Protein AF-A0A5C9AGF7-F1 (afdb_monomer)

Organism: Escherichia coli (NCBI:txid562)

pLDDT: mean 79.38, std 12.12, range [49.62, 96.0]

Mean predicted aligned error: 11.27 Å

Structure (mmCIF, N/CA/C/O backbone):
data_AF-A0A5C9AGF7-F1
#
_entry.id   AF-A0A5C9AGF7-F1
#
loop_
_atom_site.group_PDB
_atom_site.id
_atom_site.type_symbol
_atom_site.label_atom_id
_atom_site.label_alt_id
_atom_site.label_comp_id
_atom_site.label_asym_id
_atom_site.label_entity_id
_atom_site.label_seq_id
_atom_site.pdbx_PDB_ins_code
_atom_site.Cartn_x
_atom_site.Cartn_y
_atom_site.Cartn_z
_atom_site.occupancy
_atom_site.B_iso_or_equiv
_atom_site.auth_seq_id
_atom_site.auth_comp_id
_atom_site.auth_asym_id
_atom_site.auth_atom_id
_atom_site.pdbx_PDB_model_num
ATOM 1 N N . MET A 1 1 ? -40.758 25.478 24.927 1.00 56.16 1 MET A N 1
ATOM 2 C CA . MET A 1 1 ? -39.816 24.457 24.417 1.00 56.16 1 MET A CA 1
ATOM 3 C C . MET A 1 1 ? -38.746 24.218 25.472 1.00 56.16 1 MET A C 1
ATOM 5 O O . MET A 1 1 ? -38.032 25.147 25.831 1.00 56.16 1 MET A O 1
ATOM 9 N N . ASN A 1 2 ? -38.716 23.024 26.066 1.00 68.19 2 ASN A N 1
ATOM 10 C CA . ASN A 1 2 ? -37.863 22.737 27.221 1.00 68.19 2 ASN A CA 1
ATOM 11 C C . ASN A 1 2 ? -36.392 22.760 26.800 1.00 68.19 2 ASN A C 1
ATOM 13 O O . ASN A 1 2 ? -36.006 21.998 25.919 1.00 68.19 2 ASN A O 1
ATOM 17 N N . LYS A 1 3 ? -35.562 23.593 27.442 1.00 69.81 3 LYS A N 1
ATOM 18 C CA . LYS A 1 3 ? -34.118 23.700 27.146 1.00 69.81 3 LYS A CA 1
ATOM 19 C C . LYS A 1 3 ? -33.435 22.323 27.131 1.00 69.81 3 LYS A C 1
ATOM 21 O O . LYS A 1 3 ? -32.606 22.060 26.273 1.00 69.81 3 LYS A O 1
ATOM 26 N N . LYS A 1 4 ? -33.881 21.404 27.998 1.00 73.12 4 LYS A N 1
ATOM 27 C CA . LYS A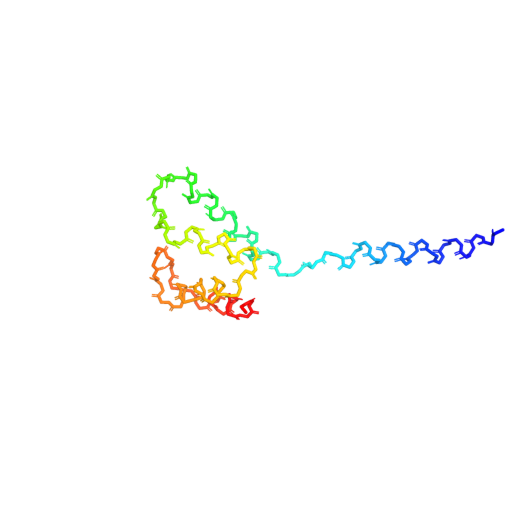 1 4 ? -33.443 19.997 28.041 1.00 73.12 4 LYS A CA 1
ATOM 28 C C . LYS A 1 4 ? -33.707 19.228 26.736 1.00 73.12 4 LYS A C 1
ATOM 30 O O . LYS A 1 4 ? -32.852 18.464 26.313 1.00 73.12 4 LYS A O 1
ATOM 35 N N . LEU A 1 5 ? -34.847 19.461 26.083 1.00 73.44 5 LEU A N 1
ATOM 36 C CA . LEU A 1 5 ? -35.188 18.839 24.799 1.00 73.44 5 LEU A CA 1
ATOM 37 C C . LEU A 1 5 ? -34.300 19.387 23.670 1.00 73.44 5 LEU A C 1
ATOM 39 O O . LEU A 1 5 ? -33.836 18.621 22.837 1.00 73.44 5 LEU A O 1
ATOM 43 N N . MET A 1 6 ? -33.981 20.685 23.693 1.00 73.25 6 MET A N 1
ATOM 44 C CA . MET A 1 6 ? -33.079 21.318 22.720 1.00 73.25 6 MET A CA 1
ATOM 45 C C . MET A 1 6 ? -31.636 20.787 22.817 1.00 73.25 6 MET A C 1
ATOM 47 O O . MET A 1 6 ? -31.008 20.533 21.792 1.00 73.25 6 MET A O 1
ATOM 51 N N . TYR A 1 7 ? -31.123 20.563 24.033 1.00 78.12 7 TYR A N 1
ATOM 52 C CA . TYR A 1 7 ? -29.778 20.004 24.230 1.00 78.12 7 TYR A CA 1
ATOM 53 C C . TYR A 1 7 ? -29.654 18.556 23.745 1.00 78.12 7 TYR A C 1
ATOM 55 O O . TYR A 1 7 ? -28.623 18.196 23.185 1.00 78.12 7 TYR A O 1
ATOM 63 N N . ILE A 1 8 ? -30.702 17.741 23.901 1.00 80.00 8 ILE A N 1
ATOM 64 C CA . ILE A 1 8 ? -30.702 16.354 23.415 1.00 80.00 8 ILE A CA 1
ATOM 65 C C . ILE A 1 8 ? -30.555 16.320 21.887 1.00 80.00 8 ILE A C 1
ATOM 67 O O . ILE A 1 8 ? -29.703 15.597 21.379 1.00 80.00 8 ILE A O 1
ATOM 71 N N . PHE A 1 9 ? -31.299 17.154 21.151 1.00 81.75 9 PHE A N 1
ATOM 72 C CA . PHE A 1 9 ? -31.164 17.239 19.689 1.00 81.75 9 PHE A CA 1
ATOM 73 C C . PHE A 1 9 ? -29.779 17.729 19.243 1.00 81.75 9 PHE A C 1
ATOM 75 O O . PHE A 1 9 ? -29.226 17.199 18.282 1.00 81.75 9 PHE A O 1
ATOM 82 N N . ALA A 1 10 ? -29.181 18.685 19.960 1.00 78.12 10 ALA A N 1
ATOM 83 C CA . ALA A 1 10 ? -27.841 19.180 19.644 1.00 78.12 10 ALA A CA 1
ATOM 84 C C . ALA A 1 10 ? -26.756 18.090 19.774 1.00 78.12 10 ALA A C 1
ATOM 86 O O . ALA A 1 10 ? -25.849 18.029 18.947 1.00 78.12 10 ALA A O 1
ATOM 87 N N . ILE A 1 11 ? -26.871 17.192 20.759 1.00 80.56 11 ILE A N 1
ATOM 88 C CA . ILE A 1 11 ? -25.918 16.087 20.962 1.00 80.56 11 ILE A CA 1
ATOM 89 C C . ILE A 1 11 ? -25.969 15.089 19.796 1.00 80.56 11 ILE A C 1
ATOM 91 O O . ILE A 1 11 ? -24.921 14.670 19.305 1.00 80.56 11 ILE A O 1
ATOM 95 N N . PHE A 1 12 ? -27.165 14.751 19.303 1.00 80.00 12 PHE A N 1
ATOM 96 C CA . PHE A 1 12 ? -27.316 13.852 18.151 1.00 80.00 12 PHE A CA 1
ATOM 97 C C . PHE A 1 12 ? -26.747 14.447 16.858 1.00 80.00 12 PHE A C 1
ATOM 99 O O . PHE A 1 12 ? -26.118 13.730 16.083 1.00 80.00 12 PHE A O 1
ATOM 106 N N . ILE A 1 13 ? -26.909 15.755 16.646 1.00 79.25 13 ILE A N 1
ATOM 107 C CA . ILE A 1 13 ? -26.358 16.448 15.472 1.00 79.25 13 ILE A CA 1
ATOM 108 C C . ILE A 1 13 ? -24.823 16.445 15.511 1.00 79.25 13 ILE A C 1
ATOM 110 O O . ILE A 1 13 ? -24.184 16.127 14.511 1.00 79.25 13 ILE A O 1
ATOM 114 N N . VAL A 1 14 ? -24.214 16.728 16.667 1.00 76.25 14 VAL A N 1
ATOM 115 C CA . VAL A 1 14 ? -22.748 16.711 16.819 1.00 76.25 14 VAL A CA 1
ATOM 116 C C . VAL A 1 14 ? -22.181 15.299 16.636 1.00 76.25 14 VAL A C 1
ATOM 118 O O . VAL A 1 14 ? -21.170 15.139 15.957 1.00 76.25 14 VAL A O 1
ATOM 121 N N . ALA A 1 15 ? -22.848 14.272 17.173 1.00 72.62 15 ALA A N 1
ATOM 122 C CA . ALA A 1 15 ? -22.441 12.877 16.997 1.00 72.62 15 ALA A CA 1
ATOM 123 C C . ALA A 1 15 ? -22.539 12.407 15.532 1.00 72.62 15 ALA A C 1
ATOM 125 O O . ALA A 1 15 ? -21.682 11.662 15.063 1.00 72.62 15 ALA A O 1
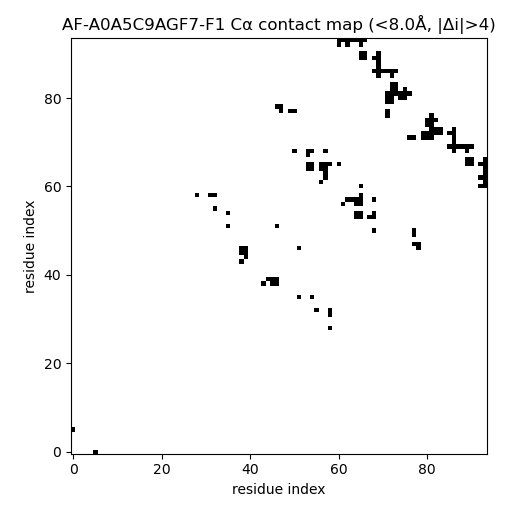ATOM 126 N N . ALA A 1 16 ? -23.549 12.869 14.788 1.00 70.12 16 ALA A N 1
ATOM 127 C CA . ALA A 1 16 ? -23.676 12.573 13.362 1.00 70.12 16 ALA A CA 1
ATOM 128 C C . ALA A 1 16 ? -22.545 13.214 12.535 1.00 70.12 16 ALA A C 1
ATOM 130 O O . ALA A 1 16 ? -22.024 12.584 11.618 1.00 70.12 16 ALA A O 1
ATOM 131 N N . ILE A 1 17 ? -22.121 14.432 12.891 1.00 67.50 17 ILE A N 1
ATOM 132 C CA . ILE A 1 17 ?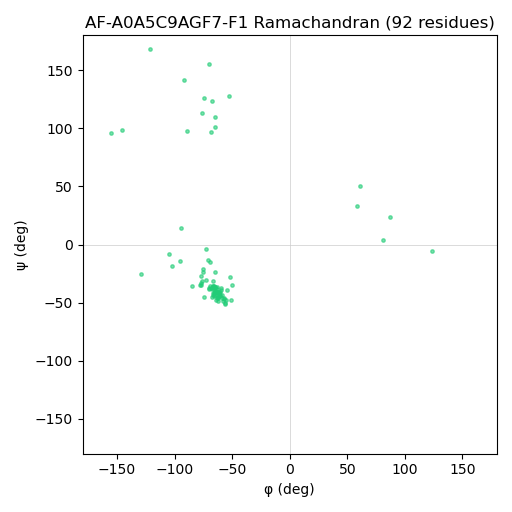 -21.028 15.143 12.207 1.00 67.50 17 ILE A CA 1
ATOM 133 C C . ILE A 1 17 ? -19.668 14.486 12.495 1.00 67.50 17 ILE A C 1
ATOM 135 O O . ILE A 1 17 ? -18.839 14.366 11.595 1.00 67.50 17 ILE A O 1
ATOM 139 N N . THR A 1 18 ? -19.425 14.008 13.719 1.00 64.19 18 THR A N 1
ATOM 140 C CA . THR A 1 18 ? -18.155 13.345 14.065 1.00 64.19 18 THR A CA 1
ATOM 141 C C . THR A 1 18 ? -18.041 11.924 13.513 1.00 64.19 18 THR A C 1
ATOM 143 O O . THR A 1 18 ? -16.926 11.458 13.283 1.00 64.19 18 THR A O 1
ATOM 146 N N . CYS A 1 19 ? -19.159 11.249 13.227 1.00 57.12 19 CYS A N 1
ATOM 147 C CA . CYS A 1 19 ? -19.168 9.897 12.658 1.00 57.12 19 CYS A CA 1
ATOM 148 C C . CYS A 1 19 ? -18.671 9.837 11.194 1.00 57.12 19 CYS A C 1
ATOM 150 O O . CYS A 1 19 ? -18.308 8.768 10.707 1.00 57.12 19 CYS A O 1
ATOM 152 N N . ILE A 1 20 ? -18.585 10.981 10.500 1.00 61.38 20 ILE A N 1
ATOM 153 C CA . ILE A 1 20 ? -18.070 11.072 9.120 1.00 61.38 20 ILE A CA 1
ATOM 154 C C . ILE A 1 20 ? -16.531 10.960 9.075 1.00 61.38 20 ILE A C 1
ATOM 156 O O . ILE A 1 20 ? -15.960 10.587 8.051 1.00 61.38 20 ILE A O 1
ATOM 160 N N . SER A 1 21 ? -15.834 11.222 10.184 1.00 60.72 21 SER A N 1
ATOM 161 C CA . SER A 1 21 ? -14.373 11.145 10.230 1.00 60.72 21 SER A CA 1
ATOM 162 C C . SER A 1 21 ? -13.928 9.731 10.600 1.00 60.72 21 SER A C 1
ATOM 164 O O . SER A 1 21 ? -13.918 9.368 11.771 1.00 60.72 21 SER A O 1
ATOM 166 N N . GLN A 1 22 ? -13.581 8.908 9.606 1.00 49.62 22 GLN A N 1
ATOM 167 C CA . GLN A 1 22 ? -12.897 7.620 9.795 1.00 49.62 22 GLN A CA 1
ATOM 168 C C . GLN A 1 22 ? -11.455 7.886 10.289 1.00 49.62 22 GLN A C 1
ATOM 170 O O . GLN A 1 22 ? -10.578 8.132 9.462 1.00 49.62 22 GLN A O 1
ATOM 175 N N . PRO A 1 23 ? -11.131 7.833 11.598 1.00 52.41 23 PRO A N 1
ATOM 176 C CA . PRO A 1 23 ? -9.946 8.523 12.112 1.00 52.41 23 PRO A CA 1
ATOM 177 C C . PRO A 1 23 ? -8.682 7.650 12.205 1.00 52.41 23 PRO A C 1
ATOM 179 O O . PRO A 1 23 ? -7.733 8.030 12.881 1.00 52.41 23 PRO A O 1
ATOM 182 N N . LYS A 1 24 ? -8.631 6.466 11.573 1.00 52.34 24 LYS A N 1
ATOM 183 C CA . LYS A 1 24 ? -7.496 5.531 11.767 1.00 52.34 24 LYS A CA 1
ATOM 184 C C . LYS A 1 24 ? -6.839 4.990 10.492 1.00 52.34 24 LYS A C 1
ATOM 186 O O . LYS A 1 24 ? -5.668 4.629 10.534 1.00 52.34 24 LYS A O 1
ATOM 191 N N . 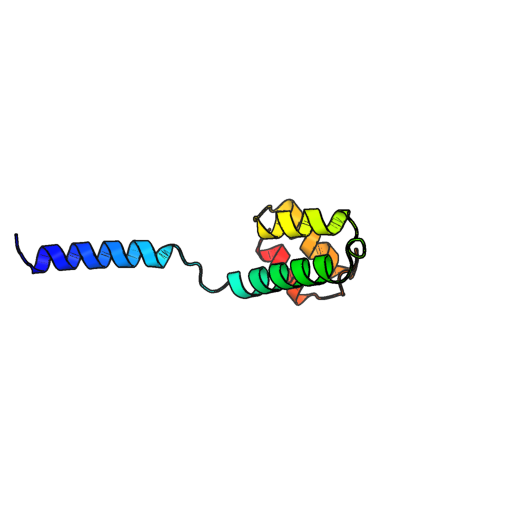LYS A 1 25 ? -7.558 4.938 9.365 1.00 53.34 25 LYS A N 1
ATOM 192 C CA . LYS A 1 25 ? -7.054 4.398 8.082 1.00 53.34 25 LYS A CA 1
ATOM 193 C C . LYS A 1 25 ? -6.496 5.465 7.131 1.00 53.34 25 LYS A C 1
ATOM 195 O O . LYS A 1 25 ? -5.813 5.113 6.169 1.00 53.34 25 LYS A O 1
ATOM 200 N N . THR A 1 26 ? -6.775 6.738 7.408 1.00 57.88 26 THR A N 1
ATOM 201 C CA . THR A 1 26 ? -6.331 7.909 6.641 1.00 57.88 26 THR A CA 1
ATOM 202 C C . THR A 1 26 ? -4.822 8.078 6.682 1.00 57.88 26 THR A C 1
ATOM 204 O O . THR A 1 26 ? -4.230 8.238 5.634 1.00 57.88 26 THR A O 1
ATOM 207 N N . THR A 1 27 ? -4.153 7.866 7.818 1.00 65.81 27 THR A N 1
ATOM 208 C CA . THR A 1 27 ? -2.710 8.144 7.953 1.00 65.81 27 THR A CA 1
ATOM 209 C C . THR A 1 27 ? -1.815 7.456 6.916 1.00 65.81 27 THR A C 1
ATOM 211 O O . THR A 1 27 ? -0.842 8.053 6.459 1.00 65.81 27 THR A O 1
ATOM 214 N N . LEU A 1 28 ? -2.100 6.201 6.541 1.00 71.25 28 LEU A N 1
ATOM 215 C CA . LEU A 1 28 ? -1.298 5.505 5.525 1.00 71.25 28 LEU A CA 1
ATOM 216 C C . LEU A 1 28 ? -1.657 5.960 4.103 1.00 71.25 28 LEU A C 1
ATOM 218 O O . LEU A 1 28 ? -0.773 6.084 3.261 1.00 71.25 28 LEU A O 1
ATOM 222 N N . ARG A 1 29 ? -2.938 6.262 3.862 1.00 71.88 29 ARG A N 1
ATOM 223 C CA . ARG A 1 29 ? -3.440 6.834 2.606 1.00 71.88 29 ARG A CA 1
ATOM 224 C C . ARG A 1 29 ? -2.921 8.252 2.375 1.00 71.88 29 ARG A C 1
ATOM 226 O O . ARG A 1 29 ? -2.494 8.562 1.272 1.00 71.88 29 ARG A O 1
ATOM 233 N N . ASP A 1 30 ? -2.886 9.069 3.419 1.00 76.12 30 ASP A N 1
ATOM 234 C CA . ASP A 1 30 ? -2.373 10.436 3.412 1.00 76.12 30 ASP A CA 1
ATOM 235 C C . ASP A 1 30 ? -0.869 10.424 3.126 1.00 76.12 30 ASP A C 1
ATOM 237 O O . ASP A 1 30 ? -0.391 11.172 2.278 1.00 76.12 30 ASP A O 1
ATOM 241 N N . LYS A 1 31 ? -0.120 9.507 3.759 1.00 79.44 31 LYS A N 1
ATOM 242 C CA . LYS A 1 31 ? 1.295 9.279 3.430 1.00 79.44 31 LYS A CA 1
ATOM 243 C C . LYS A 1 31 ? 1.484 8.830 1.984 1.00 79.44 31 LYS A C 1
ATOM 245 O O . LYS A 1 31 ? 2.375 9.342 1.318 1.00 79.44 31 LYS A O 1
ATOM 250 N N . ALA A 1 32 ? 0.658 7.907 1.490 1.00 78.06 32 ALA A N 1
ATOM 251 C CA . ALA A 1 32 ? 0.719 7.471 0.097 1.00 78.06 32 ALA A CA 1
ATOM 252 C C . ALA A 1 32 ? 0.436 8.632 -0.872 1.00 78.06 32 ALA A C 1
ATOM 254 O O . ALA A 1 32 ? 1.162 8.798 -1.844 1.00 78.06 32 ALA A O 1
ATOM 255 N N . MET A 1 33 ? -0.548 9.482 -0.569 1.00 75.81 33 MET A N 1
ATOM 256 C CA . MET A 1 33 ? -0.894 10.658 -1.370 1.00 75.81 33 MET A CA 1
ATOM 257 C C . MET A 1 33 ? 0.226 11.707 -1.384 1.00 75.81 33 MET A C 1
ATOM 259 O O . MET A 1 33 ? 0.534 12.262 -2.437 1.00 75.81 33 MET A O 1
ATOM 263 N N . VAL A 1 34 ? 0.858 11.962 -0.234 1.00 80.69 34 VAL A N 1
ATOM 264 C CA . VAL A 1 34 ? 2.001 12.882 -0.133 1.00 80.69 34 VAL A CA 1
ATOM 265 C C . VAL A 1 34 ? 3.214 12.330 -0.873 1.00 80.69 34 VAL A C 1
ATOM 267 O O . VAL A 1 34 ? 3.848 13.077 -1.612 1.00 80.69 34 VAL A O 1
ATOM 270 N N . ASN A 1 35 ? 3.516 11.039 -0.726 1.00 78.75 35 ASN A N 1
ATOM 271 C CA . ASN A 1 35 ? 4.622 10.405 -1.442 1.00 78.75 35 ASN A CA 1
ATOM 272 C C . ASN A 1 35 ? 4.393 10.443 -2.958 1.00 78.75 35 ASN A C 1
ATOM 274 O O . ASN A 1 35 ? 5.290 10.839 -3.689 1.00 78.75 35 ASN A O 1
ATOM 278 N N . TYR A 1 36 ? 3.177 10.131 -3.417 1.00 77.88 36 TYR A N 1
ATOM 279 C CA . TYR A 1 36 ? 2.793 10.255 -4.822 1.00 77.88 36 TYR A CA 1
ATOM 280 C C . TYR A 1 36 ? 3.005 11.680 -5.351 1.00 77.88 36 TYR A C 1
ATOM 282 O O . TYR A 1 36 ? 3.642 11.881 -6.383 1.00 77.88 36 TYR A O 1
ATOM 290 N N . ALA A 1 37 ? 2.503 12.688 -4.630 1.00 81.06 37 ALA A N 1
ATOM 291 C CA . ALA A 1 37 ? 2.652 14.085 -5.025 1.00 81.06 37 ALA A CA 1
ATOM 292 C C . ALA A 1 37 ? 4.123 14.528 -5.033 1.00 81.06 37 ALA A C 1
ATOM 294 O O . ALA A 1 37 ? 4.548 15.233 -5.946 1.00 81.06 37 ALA A O 1
ATOM 295 N N . PHE A 1 38 ? 4.904 14.108 -4.037 1.00 81.81 38 PHE A N 1
ATOM 296 C CA . P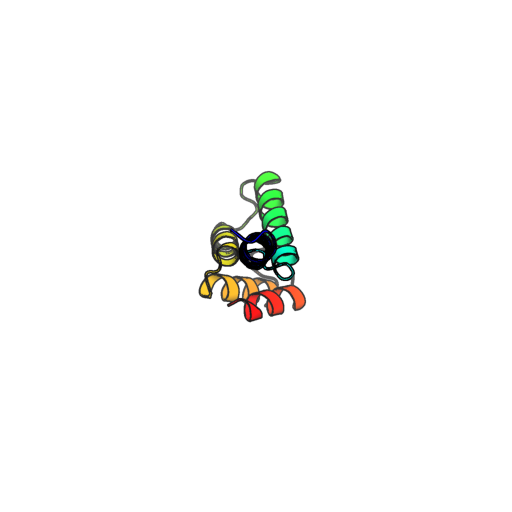HE A 1 38 ? 6.327 14.410 -3.947 1.00 81.81 38 PHE A CA 1
ATOM 297 C C . PHE A 1 38 ? 7.114 13.775 -5.098 1.00 81.81 38 PHE A C 1
ATOM 299 O O . PHE A 1 38 ? 7.870 14.483 -5.760 1.00 81.81 38 PHE A O 1
ATOM 306 N N . ASP A 1 39 ? 6.901 12.489 -5.390 1.00 76.00 39 ASP A N 1
ATOM 307 C CA . ASP A 1 39 ? 7.542 11.778 -6.505 1.00 76.00 39 ASP A CA 1
ATOM 308 C C . ASP A 1 39 ? 7.179 12.422 -7.853 1.00 76.00 39 ASP A C 1
ATOM 310 O O . ASP A 1 39 ? 8.051 12.677 -8.686 1.00 76.00 39 ASP A O 1
ATOM 314 N N . TYR A 1 40 ? 5.903 12.778 -8.041 1.00 71.12 40 TYR A N 1
ATOM 315 C CA . TYR A 1 40 ? 5.423 13.443 -9.254 1.00 71.12 40 TYR A CA 1
ATOM 316 C C . TYR A 1 40 ? 6.051 14.832 -9.460 1.00 71.12 40 TYR A C 1
ATOM 318 O O . TYR A 1 40 ? 6.398 15.202 -10.582 1.00 71.12 40 TYR A O 1
ATOM 326 N N . LEU A 1 41 ? 6.207 15.610 -8.383 1.00 81.25 41 LEU A N 1
ATOM 327 C CA . LEU A 1 41 ? 6.790 16.955 -8.428 1.00 81.25 41 LEU A CA 1
ATOM 328 C C . LEU A 1 41 ? 8.319 16.942 -8.551 1.00 81.25 41 LEU A C 1
ATOM 330 O O . LEU A 1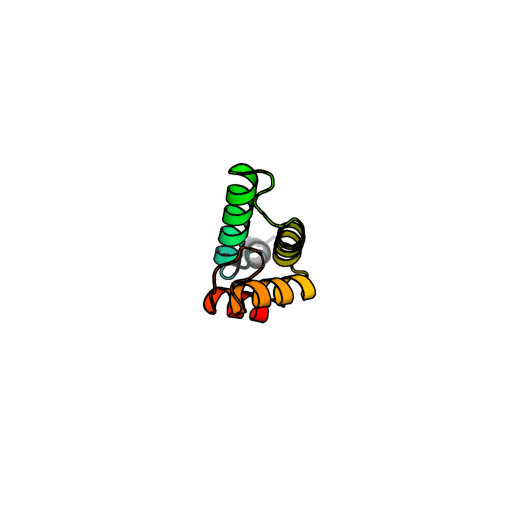 41 ? 8.885 17.847 -9.162 1.00 81.25 41 LEU A O 1
ATOM 334 N N . SER A 1 42 ? 8.991 15.951 -7.962 1.00 81.00 42 SER A N 1
ATOM 335 C CA . SER A 1 42 ? 10.456 15.876 -7.944 1.00 81.00 42 SER A CA 1
ATOM 336 C C . SER A 1 42 ? 11.047 15.395 -9.270 1.00 81.00 42 SER A C 1
ATOM 338 O O . SER A 1 42 ? 12.155 15.802 -9.620 1.00 81.00 42 SER A O 1
ATOM 340 N N . SER A 1 43 ? 10.314 14.602 -10.057 1.00 72.19 43 SER A N 1
ATOM 341 C CA . SER A 1 43 ? 10.701 14.299 -11.435 1.00 72.19 43 SER A CA 1
ATOM 342 C C . SER A 1 43 ? 9.479 13.916 -12.283 1.00 72.19 43 SER A C 1
ATOM 344 O O . SER A 1 43 ? 9.059 12.757 -12.276 1.00 72.19 43 SER A O 1
ATOM 346 N N . PRO A 1 44 ? 8.885 14.862 -13.036 1.00 63.25 44 PRO A N 1
ATOM 347 C CA . PRO A 1 44 ? 7.751 14.561 -13.902 1.00 63.25 44 PRO A CA 1
ATOM 348 C C . PRO A 1 44 ? 8.190 13.594 -15.015 1.00 63.25 44 PRO A C 1
ATOM 350 O O . PRO A 1 44 ? 8.835 13.993 -15.982 1.00 63.25 44 PRO A O 1
ATOM 353 N N . GLY A 1 45 ? 7.872 12.307 -14.845 1.00 63.66 45 GLY A N 1
ATOM 354 C CA . GLY A 1 45 ? 8.248 11.214 -15.753 1.00 63.66 45 GLY A CA 1
ATOM 355 C C . GLY A 1 45 ? 9.031 10.060 -15.111 1.00 63.66 45 GLY A C 1
ATOM 356 O O . GLY A 1 45 ? 9.277 9.067 -15.791 1.00 63.66 45 GLY A O 1
ATOM 357 N N . SER A 1 46 ? 9.413 10.157 -13.831 1.00 65.69 46 SER A N 1
ATOM 358 C CA . SER A 1 46 ? 10.092 9.068 -13.104 1.00 65.69 46 SER A CA 1
ATOM 359 C C . SER A 1 46 ? 9.147 7.942 -12.683 1.00 65.69 46 SER A C 1
ATOM 361 O O . SER A 1 46 ? 9.556 6.783 -12.615 1.00 65.69 46 SER A O 1
ATOM 363 N N . LEU A 1 47 ? 7.883 8.275 -12.410 1.00 64.88 47 LEU A N 1
ATOM 364 C CA . LEU A 1 47 ? 6.853 7.293 -12.109 1.00 64.88 47 LEU A CA 1
ATOM 365 C C . LEU A 1 47 ? 6.445 6.593 -13.409 1.00 64.88 47 LEU A C 1
ATOM 367 O O . LEU A 1 47 ? 6.061 7.278 -14.367 1.00 64.88 47 LEU A O 1
ATOM 371 N N . PRO A 1 48 ? 6.481 5.249 -13.464 1.00 67.44 48 PRO A N 1
ATOM 372 C CA . PRO A 1 48 ? 5.869 4.538 -14.569 1.00 67.44 48 PRO A CA 1
ATOM 373 C C . PRO A 1 48 ? 4.419 5.016 -14.699 1.00 67.44 48 PRO A C 1
ATOM 375 O O . PRO A 1 48 ? 3.664 5.029 -13.729 1.00 67.44 48 PRO A O 1
ATOM 378 N N . PHE A 1 49 ? 4.008 5.442 -15.896 1.00 61.28 49 PHE A N 1
ATOM 379 C CA . PHE A 1 49 ? 2.650 5.957 -16.130 1.00 61.28 49 PHE A CA 1
ATOM 380 C C . PHE A 1 49 ? 1.560 4.981 -15.632 1.00 61.28 49 PHE A C 1
ATOM 382 O O . PHE A 1 49 ? 0.478 5.392 -15.211 1.00 61.28 49 PHE A O 1
ATOM 389 N N . THR A 1 50 ? 1.875 3.683 -15.621 1.00 63.09 50 THR A N 1
ATOM 390 C CA . THR A 1 50 ? 1.032 2.595 -15.117 1.00 63.09 50 THR A CA 1
ATOM 391 C C . THR A 1 50 ? 0.792 2.639 -13.603 1.00 63.09 50 THR A C 1
ATOM 393 O O . THR A 1 50 ? -0.302 2.271 -13.162 1.00 63.09 50 THR A O 1
ATOM 396 N N . THR A 1 51 ? 1.734 3.134 -12.793 1.00 75.12 51 THR A N 1
ATOM 397 C CA . THR A 1 51 ? 1.570 3.195 -11.331 1.00 75.12 51 THR A CA 1
ATOM 398 C C . THR A 1 51 ? 0.837 4.428 -10.861 1.00 75.12 51 THR A C 1
ATOM 400 O O . THR A 1 51 ? 0.004 4.314 -9.967 1.00 75.12 51 THR A O 1
ATOM 403 N N . ALA A 1 52 ? 1.038 5.575 -11.508 1.00 78.56 52 ALA A N 1
ATOM 404 C CA . ALA A 1 52 ? 0.383 6.821 -11.115 1.00 78.56 52 ALA A CA 1
ATOM 405 C C . ALA A 1 52 ? -1.153 6.723 -11.158 1.00 78.56 52 ALA A C 1
ATOM 407 O O . ALA A 1 52 ? -1.846 7.075 -10.201 1.00 78.56 52 ALA A O 1
ATOM 408 N N . ALA A 1 53 ? -1.696 6.166 -12.245 1.00 82.19 53 ALA A N 1
ATOM 409 C CA . ALA A 1 53 ? -3.133 5.932 -12.371 1.00 82.19 53 ALA A CA 1
ATOM 410 C C . ALA A 1 53 ? -3.641 4.889 -11.358 1.00 82.19 53 ALA A C 1
ATOM 412 O O . ALA A 1 53 ? -4.750 5.021 -10.831 1.00 82.19 53 ALA A O 1
ATOM 413 N N . THR A 1 54 ? -2.828 3.868 -11.066 1.00 87.75 54 THR A N 1
ATOM 414 C CA . THR A 1 54 ? -3.157 2.816 -10.093 1.00 87.75 54 THR A CA 1
ATOM 415 C C . THR A 1 54 ? -3.202 3.376 -8.672 1.00 87.75 54 THR A C 1
ATOM 417 O O . THR A 1 54 ? -4.166 3.123 -7.958 1.00 87.75 54 THR A O 1
ATOM 420 N N . GLU A 1 55 ? -2.226 4.190 -8.276 1.00 86.75 55 GLU A N 1
ATOM 421 C CA . GLU A 1 55 ? -2.175 4.841 -6.964 1.00 86.75 55 GLU A CA 1
ATOM 422 C C . GLU A 1 55 ? -3.343 5.790 -6.755 1.00 86.75 55 GLU A C 1
ATOM 424 O O . GLU A 1 55 ? -4.051 5.675 -5.755 1.00 86.75 55 GLU A O 1
ATOM 429 N N . LEU A 1 56 ? -3.611 6.668 -7.723 1.00 86.69 56 LEU A N 1
ATOM 430 C CA . LEU A 1 56 ? -4.740 7.590 -7.640 1.00 86.69 56 LEU A CA 1
ATOM 431 C C . LEU A 1 56 ? -6.070 6.832 -7.498 1.00 86.69 56 LEU A C 1
ATOM 433 O O . LEU A 1 56 ? -6.903 7.165 -6.655 1.00 86.69 56 LEU A O 1
ATOM 437 N N . SER A 1 57 ? -6.250 5.762 -8.274 1.00 89.44 57 SER A N 1
ATOM 438 C CA . SER A 1 57 ? -7.454 4.928 -8.213 1.00 89.44 57 SER A CA 1
ATOM 439 C C . SER A 1 57 ? -7.558 4.146 -6.896 1.00 89.44 57 SER A C 1
ATOM 441 O O . SER A 1 57 ? -8.646 4.023 -6.332 1.00 89.44 57 SER A O 1
ATOM 443 N N . ALA A 1 58 ? -6.437 3.659 -6.354 1.00 89.62 58 ALA A N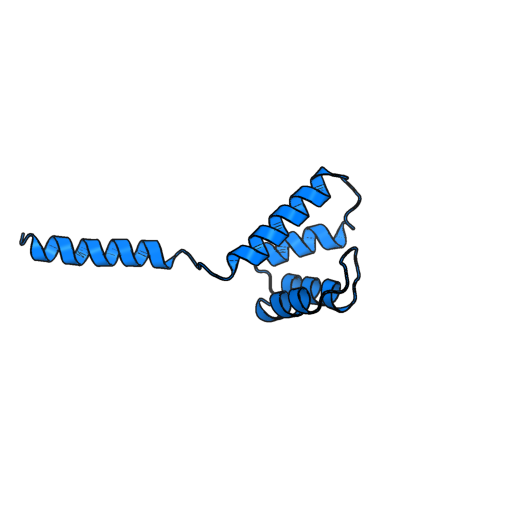 1
ATOM 444 C CA . ALA A 1 58 ? -6.392 2.971 -5.064 1.00 89.62 58 ALA A CA 1
ATOM 445 C C . ALA A 1 58 ? -6.698 3.921 -3.890 1.00 89.62 58 ALA A C 1
ATOM 447 O O . ALA A 1 58 ? -7.420 3.565 -2.947 1.00 89.62 58 ALA A O 1
ATOM 448 N N . ILE A 1 59 ? -6.209 5.163 -3.971 1.00 87.31 59 ILE A N 1
ATOM 449 C CA . ILE A 1 59 ? -6.525 6.248 -3.033 1.00 87.31 59 ILE A CA 1
ATOM 450 C C . ILE A 1 59 ? -8.022 6.571 -3.085 1.00 87.31 59 ILE A C 1
ATOM 452 O O . ILE A 1 59 ? -8.649 6.697 -2.033 1.00 87.31 59 ILE A O 1
ATOM 456 N N . HIS A 1 60 ? -8.626 6.596 -4.276 1.00 87.25 60 HIS A N 1
ATOM 457 C CA . HIS A 1 60 ? -10.073 6.767 -4.443 1.00 87.25 60 HIS A CA 1
ATOM 458 C C . HIS A 1 60 ? -10.909 5.534 -4.054 1.00 87.25 60 HIS A C 1
ATOM 460 O O . HIS A 1 60 ? -12.134 5.610 -4.035 1.00 87.25 60 HIS A O 1
ATOM 466 N N . GLY A 1 61 ? -10.277 4.417 -3.677 1.00 87.75 61 GLY A N 1
ATOM 467 C CA . GLY A 1 61 ? -10.969 3.233 -3.158 1.00 87.75 61 GLY A CA 1
ATOM 468 C C . GLY A 1 61 ? -11.443 2.253 -4.217 1.00 87.75 61 GLY A C 1
ATOM 469 O O . GLY A 1 61 ? -12.382 1.501 -3.976 1.00 87.75 61 GLY A O 1
ATOM 470 N N . HIS A 1 62 ? -10.815 2.253 -5.389 1.00 92.31 62 HIS A N 1
ATOM 471 C CA . HIS A 1 62 ? -11.077 1.225 -6.377 1.00 92.31 62 HIS A CA 1
ATOM 472 C C . HIS A 1 62 ? -10.376 -0.084 -5.983 1.00 92.31 62 HIS A C 1
ATOM 474 O O . HIS A 1 62 ? -9.145 -0.157 -6.027 1.00 92.31 62 HIS A O 1
ATOM 480 N N . SER A 1 63 ? -11.157 -1.117 -5.650 1.00 91.75 63 SER A N 1
ATOM 481 C CA . SER A 1 63 ? -10.675 -2.425 -5.171 1.00 91.75 63 SER A CA 1
ATOM 482 C C . SER A 1 63 ? -9.600 -3.036 -6.063 1.00 91.75 63 SER A C 1
ATOM 484 O O . SER A 1 63 ? -8.519 -3.389 -5.606 1.00 91.75 63 SER A O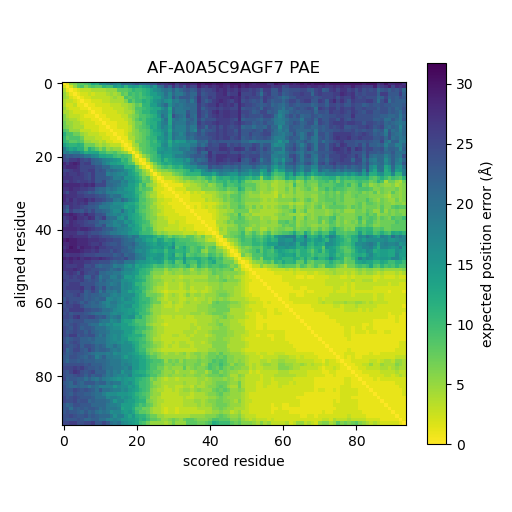 1
ATOM 486 N N . THR A 1 64 ? -9.829 -3.048 -7.377 1.00 93.19 64 THR A N 1
ATOM 487 C CA . THR A 1 64 ? -8.861 -3.594 -8.344 1.00 93.19 64 THR A CA 1
ATOM 488 C C . THR A 1 64 ? -7.514 -2.869 -8.285 1.00 93.19 64 THR A C 1
ATOM 490 O O . THR A 1 64 ? -6.459 -3.490 -8.414 1.00 93.19 64 THR A O 1
ATOM 493 N N . SER A 1 65 ? -7.526 -1.554 -8.072 1.00 92.44 65 SER A N 1
ATOM 494 C CA . SER A 1 65 ? -6.301 -0.763 -7.959 1.00 92.44 65 SER A CA 1
ATOM 495 C C . SER A 1 65 ? -5.626 -0.938 -6.605 1.00 92.44 65 SER A C 1
ATOM 497 O O . SER A 1 65 ? -4.403 -0.962 -6.551 1.00 92.44 65 SER A O 1
ATOM 499 N N . GLN A 1 66 ? -6.396 -1.110 -5.529 1.00 93.00 66 GLN A N 1
ATOM 500 C CA . GLN A 1 66 ? -5.857 -1.435 -4.207 1.00 93.00 66 GLN A CA 1
ATOM 501 C C . GLN A 1 66 ? -5.158 -2.797 -4.238 1.00 93.00 66 GLN A C 1
ATOM 503 O O . GLN A 1 66 ? -4.009 -2.896 -3.825 1.00 93.00 66 GLN A O 1
ATOM 508 N N . TYR A 1 67 ? -5.781 -3.814 -4.836 1.00 94.56 67 TYR A N 1
ATOM 509 C CA . TYR A 1 67 ? -5.153 -5.118 -5.036 1.00 94.56 67 TYR A CA 1
ATOM 510 C C . TYR A 1 67 ? -3.850 -5.020 -5.845 1.00 94.56 67 TYR A C 1
ATOM 512 O O . TYR A 1 67 ? -2.814 -5.528 -5.422 1.00 94.56 67 TYR A O 1
ATOM 520 N N . ARG A 1 68 ? -3.872 -4.306 -6.981 1.00 93.31 68 ARG A N 1
ATOM 521 C CA . ARG A 1 68 ? -2.679 -4.099 -7.824 1.00 93.31 68 ARG A CA 1
ATOM 522 C C . ARG A 1 68 ? -1.559 -3.363 -7.096 1.00 93.31 68 ARG A C 1
ATOM 524 O O . ARG A 1 68 ? -0.399 -3.730 -7.238 1.00 93.31 68 ARG A O 1
ATOM 531 N N . LEU A 1 69 ? -1.897 -2.349 -6.304 1.00 90.88 69 LEU A N 1
ATOM 532 C CA . LEU A 1 69 ? -0.916 -1.626 -5.504 1.00 90.88 69 LEU A CA 1
ATOM 533 C C . LEU A 1 69 ? -0.316 -2.526 -4.414 1.00 90.88 69 LEU A C 1
ATOM 535 O O . LEU A 1 69 ? 0.885 -2.463 -4.164 1.00 90.88 69 LEU A O 1
ATOM 539 N N . GLY A 1 70 ? -1.127 -3.415 -3.833 1.00 93.25 70 GLY A N 1
ATOM 540 C CA . GLY A 1 70 ? -0.660 -4.481 -2.950 1.00 93.25 70 GLY A CA 1
ATOM 541 C C . GLY A 1 70 ? 0.373 -5.391 -3.619 1.00 93.25 70 GLY A C 1
ATOM 542 O O . GLY A 1 70 ? 1.443 -5.601 -3.053 1.00 93.25 70 GLY A O 1
ATOM 543 N N . GLU A 1 71 ? 0.105 -5.844 -4.850 1.00 95.00 71 GLU A N 1
ATOM 544 C CA . GLU A 1 71 ? 1.040 -6.664 -5.640 1.00 95.00 71 GLU A CA 1
ATOM 545 C C . GLU A 1 71 ? 2.367 -5.940 -5.914 1.00 95.00 71 GLU A C 1
ATOM 547 O O . GLU A 1 71 ? 3.437 -6.539 -5.807 1.00 95.00 71 GLU A O 1
ATOM 552 N N . PHE A 1 72 ? 2.335 -4.639 -6.219 1.00 91.62 72 PHE A N 1
ATOM 553 C CA . PHE A 1 72 ? 3.564 -3.880 -6.466 1.00 91.62 72 PHE A CA 1
ATOM 554 C C . PHE A 1 72 ? 4.480 -3.843 -5.245 1.00 91.62 72 PHE A C 1
ATOM 556 O O . PHE A 1 72 ? 5.684 -4.064 -5.380 1.00 91.62 72 PHE A O 1
ATOM 563 N N . TYR A 1 73 ? 3.912 -3.648 -4.054 1.00 92.12 73 TYR A N 1
ATOM 564 C CA . TYR A 1 73 ? 4.655 -3.718 -2.797 1.00 92.12 73 TYR A CA 1
ATOM 565 C C . TYR A 1 73 ? 5.039 -5.150 -2.402 1.00 92.12 73 TYR A C 1
ATOM 567 O O . TYR A 1 73 ? 6.084 -5.344 -1.783 1.00 92.12 73 TYR A O 1
ATOM 575 N N . LEU A 1 74 ? 4.235 -6.154 -2.767 1.00 96.00 74 LEU A N 1
ATOM 576 C CA . LEU A 1 74 ? 4.530 -7.565 -2.505 1.00 96.00 74 LEU A CA 1
ATOM 577 C C . LEU A 1 74 ? 5.741 -8.060 -3.300 1.00 96.00 74 LEU A C 1
ATOM 579 O O . LEU A 1 74 ? 6.499 -8.878 -2.789 1.00 96.00 74 LEU A O 1
ATOM 583 N N . HIS A 1 75 ? 5.915 -7.574 -4.531 1.00 94.12 75 HIS A N 1
ATOM 584 C CA . HIS A 1 75 ? 6.990 -8.015 -5.429 1.00 94.12 75 HIS A CA 1
ATOM 585 C C . HIS A 1 75 ? 8.134 -7.007 -5.563 1.00 94.12 75 HIS A C 1
ATOM 587 O O . HIS A 1 75 ? 9.152 -7.327 -6.170 1.00 94.12 75 HIS A O 1
ATOM 593 N N . GLY A 1 76 ? 7.987 -5.793 -5.024 1.00 90.06 76 GLY A N 1
ATOM 594 C CA . GLY A 1 76 ? 8.950 -4.710 -5.224 1.00 90.06 76 GLY A CA 1
ATOM 595 C C . GLY A 1 76 ? 9.082 -4.324 -6.700 1.00 90.06 76 GLY A C 1
ATOM 596 O O . GLY A 1 76 ? 10.180 -4.320 -7.255 1.00 90.06 76 GLY A O 1
ATOM 597 N N . SER A 1 77 ? 7.948 -4.081 -7.358 1.00 87.00 77 SER A N 1
ATOM 598 C CA . SER A 1 77 ? 7.866 -3.850 -8.804 1.00 87.00 77 SER A CA 1
ATOM 599 C C . SER A 1 77 ? 7.249 -2.495 -9.137 1.00 87.00 77 SER A C 1
ATOM 601 O O . SER A 1 77 ? 6.716 -1.804 -8.270 1.00 87.00 77 SER A O 1
ATOM 603 N N . ASP A 1 78 ? 7.363 -2.094 -10.404 1.00 80.81 78 ASP A N 1
ATOM 604 C CA . ASP A 1 78 ? 6.744 -0.868 -10.922 1.00 80.81 78 ASP A CA 1
ATOM 605 C C . ASP A 1 78 ? 7.213 0.401 -10.157 1.00 80.81 78 ASP A C 1
ATOM 607 O O . ASP A 1 78 ? 6.493 1.370 -9.940 1.00 80.81 78 ASP A O 1
ATOM 611 N N . GLY A 1 79 ? 8.475 0.385 -9.707 1.00 79.25 79 GLY A N 1
ATOM 612 C CA . GLY A 1 79 ? 9.095 1.473 -8.945 1.00 79.25 79 GLY A CA 1
ATOM 613 C C . GLY A 1 79 ? 8.765 1.481 -7.449 1.00 79.25 79 GLY A C 1
ATOM 614 O O . GLY A 1 79 ? 9.204 2.389 -6.744 1.00 79.25 79 GLY A O 1
ATOM 615 N N . LYS A 1 80 ? 8.027 0.486 -6.936 1.00 85.19 80 LYS A N 1
ATOM 616 C CA . LYS A 1 80 ? 7.795 0.323 -5.496 1.00 85.19 80 LYS A CA 1
ATOM 617 C C . LYS A 1 80 ? 8.836 -0.585 -4.848 1.00 85.19 80 LYS A C 1
ATOM 619 O O . LYS A 1 80 ? 9.238 -1.583 -5.441 1.00 85.19 80 LYS A O 1
ATOM 624 N N . PRO A 1 81 ? 9.279 -0.261 -3.622 1.00 87.88 81 PRO A N 1
ATOM 625 C CA . PRO A 1 81 ? 10.124 -1.160 -2.855 1.00 87.88 81 PRO A CA 1
ATOM 626 C C . PRO A 1 81 ? 9.320 -2.376 -2.387 1.00 87.88 81 PRO A C 1
ATOM 628 O O . PRO A 1 81 ? 8.103 -2.307 -2.212 1.00 87.88 81 PRO A O 1
ATOM 631 N N . LEU A 1 82 ? 10.023 -3.475 -2.132 1.00 93.69 82 LEU A N 1
ATOM 632 C CA . LEU A 1 82 ? 9.457 -4.647 -1.475 1.00 93.69 82 LEU A CA 1
ATOM 633 C C . LEU A 1 82 ? 9.061 -4.288 -0.029 1.00 93.69 82 LEU A C 1
ATOM 635 O O . LEU A 1 82 ? 9.932 -4.072 0.813 1.00 93.69 82 LEU A O 1
ATOM 639 N N . ASP A 1 83 ? 7.760 -4.226 0.259 1.00 94.06 83 ASP A N 1
ATOM 640 C CA . ASP A 1 83 ? 7.211 -3.883 1.577 1.00 94.06 83 ASP A CA 1
ATOM 641 C C . ASP A 1 83 ? 5.911 -4.654 1.856 1.00 94.06 83 ASP A C 1
ATOM 643 O O . ASP A 1 83 ? 4.806 -4.269 1.469 1.00 94.06 83 ASP A O 1
ATOM 647 N N . TYR A 1 84 ? 6.035 -5.739 2.617 1.00 94.88 84 TYR A N 1
ATOM 648 C CA . TYR A 1 84 ? 4.901 -6.583 2.992 1.00 94.88 84 TYR A CA 1
ATOM 649 C C . TYR A 1 84 ? 3.864 -5.879 3.878 1.00 94.88 84 TYR A C 1
ATOM 651 O O . TYR A 1 84 ? 2.705 -6.298 3.919 1.00 94.88 84 TYR A O 1
ATOM 659 N N . THR A 1 85 ? 4.253 -4.828 4.603 1.00 92.38 85 THR A N 1
ATOM 660 C CA . THR A 1 85 ? 3.334 -4.084 5.474 1.00 92.38 85 THR A CA 1
ATOM 661 C C . THR A 1 85 ? 2.408 -3.215 4.633 1.00 92.38 85 THR A C 1
ATOM 663 O O . THR A 1 85 ? 1.194 -3.229 4.843 1.00 92.38 85 THR A O 1
ATOM 666 N N . GLN A 1 86 ? 2.969 -2.513 3.644 1.00 89.19 86 GLN A N 1
ATOM 667 C CA . GLN A 1 86 ? 2.195 -1.788 2.634 1.00 89.19 86 GLN A CA 1
ATOM 668 C C . GLN A 1 86 ? 1.332 -2.746 1.807 1.00 89.19 86 GLN A C 1
ATOM 670 O O . GLN A 1 86 ? 0.141 -2.492 1.643 1.00 89.19 86 GLN A O 1
ATOM 675 N N . ALA A 1 87 ? 1.888 -3.876 1.357 1.00 93.12 87 ALA A N 1
ATOM 676 C CA . ALA A 1 87 ? 1.136 -4.873 0.597 1.00 93.12 87 ALA A CA 1
ATOM 677 C C . ALA A 1 87 ? -0.105 -5.362 1.362 1.00 93.12 87 ALA A C 1
ATOM 679 O O . ALA A 1 87 ? -1.223 -5.283 0.853 1.00 93.12 87 ALA A O 1
ATOM 680 N N . ARG A 1 88 ? 0.069 -5.779 2.627 1.00 94.12 88 ARG A N 1
ATOM 681 C CA . ARG A 1 88 ? -1.046 -6.193 3.492 1.00 94.12 88 ARG A CA 1
ATOM 682 C C . ARG A 1 88 ? -2.088 -5.092 3.642 1.00 94.12 88 ARG A C 1
ATOM 684 O O . ARG A 1 88 ? -3.273 -5.377 3.514 1.00 94.12 88 ARG A O 1
ATOM 691 N N . TYR A 1 89 ? -1.663 -3.855 3.896 1.00 90.88 89 TYR A N 1
ATOM 692 C CA . TYR A 1 89 ? -2.594 -2.738 4.035 1.00 90.88 89 TYR A CA 1
ATOM 693 C C . TYR A 1 89 ? -3.488 -2.591 2.802 1.00 90.88 89 TYR A C 1
ATOM 695 O O . TYR A 1 89 ? -4.705 -2.471 2.942 1.00 90.88 89 TYR A O 1
ATOM 703 N N . TRP A 1 90 ? -2.900 -2.622 1.606 1.00 91.31 90 TRP A N 1
ATOM 704 C CA . TRP A 1 90 ? -3.651 -2.457 0.368 1.00 91.31 90 TRP A CA 1
ATOM 705 C C . TRP A 1 90 ? -4.558 -3.651 0.068 1.00 91.31 90 TRP A C 1
ATOM 707 O O . TRP A 1 90 ? -5.694 -3.436 -0.349 1.00 91.31 90 TRP A O 1
ATOM 717 N N . TYR A 1 91 ? -4.139 -4.879 0.382 1.00 93.38 91 TYR A N 1
ATOM 718 C CA . TYR A 1 91 ? -5.026 -6.043 0.301 1.00 93.38 91 TYR A CA 1
ATOM 719 C C . TYR A 1 91 ? -6.195 -5.978 1.285 1.00 93.38 91 TYR A C 1
ATOM 721 O O . TYR A 1 91 ? -7.302 -6.357 0.930 1.00 93.38 91 TYR A O 1
ATOM 729 N N . GLU A 1 92 ? -5.989 -5.457 2.495 1.00 92.88 92 GLU A N 1
ATOM 730 C CA . GLU A 1 92 ? -7.065 -5.258 3.475 1.00 92.88 92 GLU A CA 1
ATOM 731 C C . GLU A 1 92 ? -8.034 -4.125 3.095 1.00 92.88 92 GLU A C 1
ATOM 733 O O . GLU A 1 92 ? -9.059 -3.945 3.760 1.00 92.88 92 GLU A O 1
ATOM 738 N N . GLN A 1 93 ? -7.682 -3.285 2.114 1.00 87.00 93 GLN A N 1
ATOM 739 C CA . GLN A 1 93 ? -8.557 -2.223 1.609 1.00 87.00 93 GLN A CA 1
ATOM 740 C C . GLN A 1 93 ? -9.231 -2.562 0.278 1.00 87.00 93 GLN A C 1
ATOM 742 O O . GLN A 1 93 ? -10.196 -1.871 -0.054 1.00 87.00 93 GLN A O 1
ATOM 747 N N . SER A 1 94 ? -8.712 -3.549 -0.461 1.00 86.38 94 SER A N 1
ATOM 748 C CA . SER A 1 94 ? -9.312 -4.077 -1.691 1.00 86.38 94 SER A CA 1
ATOM 749 C C . SER A 1 94 ? -10.632 -4.790 -1.426 1.00 86.38 94 SER A C 1
ATOM 751 O O . SER A 1 94 ? -11.416 -4.843 -2.401 1.00 86.38 94 SER A O 1
#

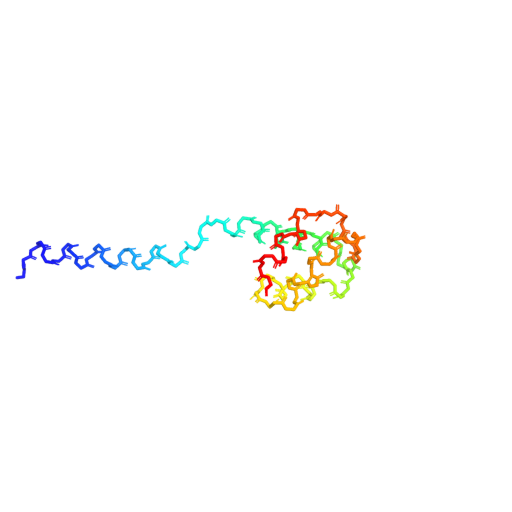InterPro domains:
  IPR006597 Sel1-like repeat [PF08238] (65-93)
  IPR011990 Tetratricopeptide-like helical domain superfamily [G3DSA:1.25.40.10] (18-94)

Nearest PDB structures (foldseek):
  5b26-assembly1_B  TM=5.964E-01  e=2.012E+00  Mus musculus
  7mqz-assembly1_A  TM=5.490E-01  e=1.699E+00  Homo sapiens

Secondary structure (DSSP, 8-state):
--HHHHHHHHHHHHHHHHTT--TTTHHHHHHHHHHHHHHHHH-TT-S-HHHHHHHHHHHTT-HHHHHHHHHHHHHT-TT----HHHHHHHHTT-

Solvent-accessible surface area (backbone atoms only — not comparable to full-atom values): 5242 Å² total; per-residue (Å²): 132,59,68,72,61,56,52,56,56,51,52,54,53,53,54,58,63,56,68,72,61,71,88,75,70,46,66,64,51,52,50,50,52,51,50,51,52,49,51,49,72,75,40,83,77,74,61,51,74,73,45,58,58,31,50,56,37,27,72,74,62,38,33,72,27,15,38,51,54,11,49,24,16,61,68,36,35,84,90,36,64,69,32,65,68,60,13,50,54,25,51,77,68,64

Foldseek 3Di:
DDVVVVVVVVVVVVVVVVVVCPPDLVVVLVVLVVVLVCVCVVDVPPQDPVLNVLSVVLSVQDLVSLQVQLVCLCVVDRVRGNDNVSSVSSNVSD

Sequence (94 aa):
MNKKLMYIFAIFIVAAITCISQPKKTTLRDKAMVNYAFDYLSSPGSLPFTTAATELSAIHGHSTSQYRLGEFYLHGSDGKPLDYTQARYWYEQS

Radius of gyration: 19.39 Å; Cα contacts (8 Å, |Δi|>4): 83; chains: 1; bounding box: 50×32×44 Å